Protein AF-A0A920J8W0-F1 (afdb_monomer_lite)

Structure (mmCIF, N/CA/C/O backbone):
data_AF-A0A920J8W0-F1
#
_entry.id   AF-A0A920J8W0-F1
#
loop_
_atom_site.group_PDB
_atom_site.id
_atom_site.type_symbol
_atom_site.label_atom_id
_atom_site.label_alt_id
_atom_site.label_comp_id
_atom_site.label_asym_id
_atom_site.label_entity_id
_atom_site.label_seq_id
_atom_site.pdbx_PDB_ins_code
_atom_site.Cartn_x
_atom_site.Cartn_y
_atom_site.Cartn_z
_atom_site.occupancy
_atom_site.B_iso_or_equiv
_atom_site.auth_seq_id
_atom_site.auth_comp_id
_atom_site.auth_asym_id
_atom_site.auth_atom_id
_atom_site.pdbx_PDB_model_num
ATOM 1 N N . MET A 1 1 ? 2.584 -4.392 -13.081 1.00 68.75 1 MET A N 1
ATOM 2 C CA . MET A 1 1 ? 2.007 -3.636 -14.211 1.00 68.75 1 MET A CA 1
ATOM 3 C C . MET A 1 1 ? 1.462 -2.341 -13.633 1.00 68.75 1 MET A C 1
ATOM 5 O O . MET A 1 1 ? 0.736 -2.423 -12.655 1.00 68.75 1 MET A O 1
ATOM 9 N N . THR A 1 2 ? 1.907 -1.186 -14.129 1.00 87.38 2 THR A N 1
ATOM 10 C CA . THR A 1 2 ? 1.679 0.147 -13.523 1.00 87.38 2 THR A CA 1
ATOM 11 C C . THR A 1 2 ? 1.169 1.150 -14.562 1.00 87.38 2 THR A C 1
ATOM 13 O O . THR A 1 2 ? 1.527 2.323 -14.523 1.00 87.38 2 THR A O 1
ATOM 16 N N . ASP A 1 3 ? 0.421 0.669 -15.555 1.00 92.44 3 ASP A N 1
ATOM 17 C CA . ASP A 1 3 ? -0.140 1.531 -16.595 1.00 92.44 3 ASP A CA 1
ATOM 18 C C . ASP A 1 3 ? -1.238 2.426 -15.982 1.00 92.44 3 ASP A C 1
ATOM 20 O O . ASP A 1 3 ? -2.136 1.891 -15.320 1.00 92.44 3 ASP A O 1
ATOM 24 N N . PRO A 1 4 ? -1.188 3.759 -16.178 1.00 82.38 4 PRO A N 1
ATOM 25 C CA . PRO A 1 4 ? -2.181 4.693 -15.648 1.00 82.38 4 PRO A CA 1
ATOM 26 C C . PRO A 1 4 ? -3.625 4.418 -16.081 1.00 82.38 4 PRO A C 1
ATOM 28 O O . PRO A 1 4 ? -4.544 4.875 -15.412 1.00 82.38 4 PRO A O 1
ATOM 31 N N . LEU A 1 5 ? -3.848 3.694 -17.181 1.00 90.81 5 LEU A N 1
ATOM 32 C CA . LEU A 1 5 ? -5.194 3.387 -17.678 1.00 90.81 5 LEU A CA 1
ATOM 33 C C . LEU A 1 5 ? -5.862 2.204 -16.958 1.00 90.81 5 LEU A C 1
ATOM 35 O O . LEU A 1 5 ? -7.021 1.901 -17.231 1.00 90.81 5 LEU A O 1
ATOM 39 N N . LEU A 1 6 ? -5.142 1.511 -16.070 1.00 90.88 6 LEU A N 1
ATOM 40 C CA . LEU A 1 6 ?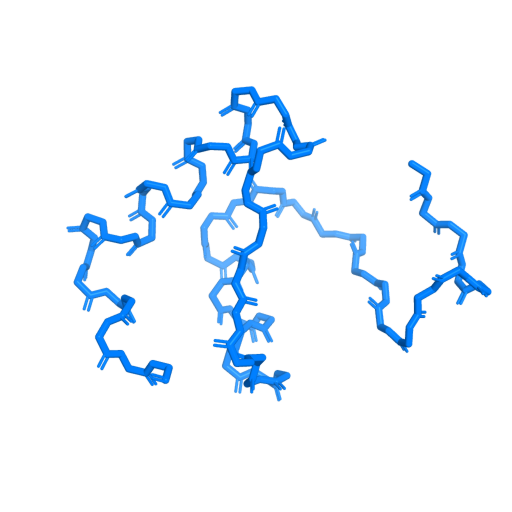 -5.615 0.276 -15.435 1.00 90.88 6 LEU A CA 1
ATOM 41 C C . LEU A 1 6 ? -6.190 0.462 -14.028 1.00 90.88 6 LEU A C 1
ATOM 43 O O . LEU A 1 6 ? -6.829 -0.457 -13.521 1.00 90.88 6 LEU A O 1
ATOM 47 N N . ALA A 1 7 ? -5.939 1.601 -13.386 1.00 93.12 7 ALA A N 1
ATOM 48 C CA . ALA A 1 7 ? -6.419 1.902 -12.042 1.00 93.12 7 ALA A CA 1
ATOM 49 C C . ALA A 1 7 ? -6.706 3.399 -11.905 1.00 93.12 7 ALA A C 1
ATOM 51 O O . ALA A 1 7 ? -5.978 4.214 -12.468 1.00 93.12 7 ALA A O 1
ATOM 52 N N . ASP A 1 8 ? -7.709 3.757 -11.101 1.00 94.31 8 ASP A N 1
ATOM 53 C CA . ASP A 1 8 ? -8.102 5.155 -10.872 1.00 94.31 8 ASP A CA 1
ATOM 54 C C . ASP A 1 8 ? -6.961 6.001 -10.284 1.00 94.31 8 ASP A C 1
ATOM 56 O O . ASP A 1 8 ? -6.806 7.177 -10.613 1.00 94.31 8 ASP A O 1
ATOM 60 N N . ALA A 1 9 ? -6.126 5.388 -9.439 1.00 93.75 9 ALA A N 1
ATOM 61 C CA . ALA A 1 9 ? -4.934 6.006 -8.877 1.00 93.75 9 ALA A CA 1
ATOM 62 C C . ALA A 1 9 ? -3.748 5.029 -8.903 1.00 93.75 9 ALA A C 1
ATOM 64 O O . ALA A 1 9 ? -3.772 3.975 -8.267 1.00 93.75 9 ALA A O 1
ATOM 65 N N . THR A 1 10 ? -2.680 5.406 -9.613 1.00 94.81 10 THR A N 1
ATOM 66 C CA . THR A 1 10 ? -1.426 4.639 -9.687 1.00 94.81 10 THR A CA 1
ATOM 67 C C . THR A 1 10 ? -0.285 5.425 -9.044 1.00 94.81 10 THR A C 1
ATOM 69 O O . THR A 1 10 ? 0.011 6.544 -9.454 1.00 94.81 10 THR A O 1
ATOM 72 N N . TYR A 1 11 ? 0.385 4.821 -8.059 1.00 93.88 11 TYR A N 1
ATOM 73 C CA . TYR A 1 11 ? 1.517 5.416 -7.344 1.00 93.88 11 TYR A CA 1
ATOM 74 C C . TYR A 1 11 ? 2.817 4.681 -7.672 1.00 93.88 11 TYR A C 1
ATOM 76 O O . TYR A 1 11 ? 2.935 3.481 -7.424 1.00 93.88 11 TYR A O 1
ATOM 84 N N . ILE A 1 12 ? 3.803 5.409 -8.200 1.00 94.69 12 ILE A N 1
ATOM 85 C CA . ILE A 1 12 ? 5.166 4.908 -8.419 1.00 94.69 12 ILE A CA 1
ATOM 86 C C . ILE A 1 12 ? 6.058 5.517 -7.336 1.00 94.69 12 ILE A C 1
ATOM 88 O O . ILE A 1 12 ? 6.711 6.534 -7.537 1.00 94.69 12 ILE A O 1
ATOM 92 N N . GLU A 1 13 ? 6.027 4.896 -6.162 1.00 92.69 13 GLU A N 1
ATOM 93 C CA . GLU A 1 13 ? 6.735 5.319 -4.951 1.00 92.69 13 GLU A CA 1
ATOM 94 C C . GLU A 1 13 ? 7.530 4.134 -4.375 1.00 92.69 13 GLU A C 1
ATOM 96 O O . GLU A 1 13 ? 7.203 2.975 -4.662 1.00 92.69 13 GLU A O 1
ATOM 101 N N . PRO A 1 14 ? 8.548 4.367 -3.525 1.00 92.62 14 PRO A N 1
ATOM 102 C CA . PRO A 1 14 ? 9.194 3.288 -2.787 1.00 92.62 14 PRO A CA 1
ATOM 103 C C . PRO A 1 14 ? 8.167 2.492 -1.974 1.00 92.62 14 PRO A C 1
ATOM 105 O O . PRO A 1 14 ? 7.351 3.081 -1.260 1.00 92.62 14 PRO A O 1
ATOM 108 N N . ILE A 1 15 ? 8.236 1.156 -2.038 1.00 90.06 15 ILE A N 1
ATOM 109 C CA . ILE A 1 15 ? 7.315 0.244 -1.335 1.00 90.06 15 ILE A CA 1
ATOM 110 C C . ILE A 1 15 ? 7.723 0.133 0.145 1.00 90.06 15 ILE A C 1
ATOM 112 O O . ILE A 1 15 ? 8.090 -0.926 0.651 1.00 90.06 15 ILE A O 1
ATOM 116 N N . HIS A 1 16 ? 7.683 1.270 0.834 1.00 90.81 16 HIS A N 1
ATOM 117 C CA . HIS A 1 16 ? 7.874 1.409 2.271 1.00 90.81 16 HIS A CA 1
ATOM 118 C C . HIS A 1 16 ? 6.537 1.715 2.943 1.00 90.81 16 HIS A C 1
ATOM 120 O O . HIS A 1 16 ? 5.649 2.336 2.351 1.00 90.81 16 HIS A O 1
ATOM 126 N N . TRP A 1 17 ? 6.389 1.302 4.202 1.00 88.25 17 TRP A N 1
ATOM 127 C CA . TRP A 1 17 ? 5.131 1.484 4.925 1.00 88.25 17 TRP A CA 1
ATOM 128 C C . TRP A 1 17 ? 4.784 2.971 5.107 1.00 88.25 17 TRP A C 1
ATOM 130 O O . TRP A 1 17 ? 3.604 3.302 5.148 1.00 88.25 17 TRP A O 1
ATOM 140 N N . GLU A 1 18 ? 5.773 3.871 5.177 1.00 90.75 18 GLU A N 1
ATOM 141 C CA . GLU A 1 18 ? 5.560 5.321 5.254 1.00 90.75 18 GLU A CA 1
ATOM 142 C C . GLU A 1 18 ? 4.907 5.873 3.982 1.00 90.75 18 GLU A C 1
ATOM 144 O O . GLU A 1 18 ? 3.987 6.686 4.066 1.00 90.75 18 GLU A O 1
ATOM 149 N N . SER A 1 19 ? 5.370 5.433 2.808 1.00 93.38 19 SER A N 1
ATOM 150 C CA . SER A 1 19 ? 4.805 5.839 1.517 1.00 93.38 19 SER A CA 1
ATOM 151 C C . SER A 1 19 ? 3.371 5.339 1.389 1.00 93.38 19 SER A C 1
ATOM 153 O O . SER A 1 19 ? 2.464 6.110 1.085 1.00 93.38 19 SER A O 1
ATOM 155 N N . VAL A 1 20 ? 3.150 4.063 1.716 1.00 91.50 20 VAL A N 1
ATOM 156 C CA . VAL A 1 20 ? 1.817 3.450 1.694 1.00 91.50 20 VAL A CA 1
ATOM 157 C C . VAL A 1 20 ? 0.878 4.129 2.696 1.00 91.50 20 VAL A C 1
ATOM 159 O O . VAL A 1 20 ? -0.272 4.388 2.362 1.00 91.50 20 VAL A O 1
ATOM 162 N N . ALA A 1 21 ? 1.357 4.498 3.888 1.00 90.31 21 ALA A N 1
ATOM 163 C CA . ALA A 1 21 ? 0.554 5.214 4.879 1.00 90.31 21 ALA A CA 1
ATOM 164 C C . ALA A 1 21 ? 0.082 6.582 4.366 1.00 90.31 21 ALA A C 1
ATOM 166 O O . ALA A 1 21 ? -1.091 6.905 4.525 1.00 90.31 21 ALA A O 1
ATOM 167 N N . LYS A 1 22 ? 0.955 7.352 3.702 1.00 92.19 22 LYS A N 1
ATOM 168 C CA . LYS A 1 22 ? 0.573 8.636 3.087 1.00 92.19 22 LYS A CA 1
ATOM 169 C C . LYS A 1 22 ? -0.480 8.457 1.993 1.00 92.19 22 LYS A C 1
ATOM 171 O O . LYS A 1 22 ? -1.394 9.270 1.890 1.00 92.19 22 LYS A O 1
ATOM 176 N N . ILE A 1 23 ? -0.364 7.394 1.195 1.00 93.44 23 ILE A N 1
ATOM 177 C CA . ILE A 1 23 ? -1.342 7.070 0.148 1.00 93.44 23 ILE A CA 1
ATOM 178 C C . ILE A 1 23 ? -2.689 6.695 0.777 1.00 93.44 23 ILE A C 1
ATOM 180 O O . ILE A 1 23 ? -3.711 7.230 0.366 1.00 93.44 23 ILE A O 1
ATOM 184 N N . ILE A 1 24 ? -2.703 5.850 1.812 1.00 91.06 24 ILE A N 1
ATOM 185 C CA . ILE A 1 24 ? -3.932 5.476 2.533 1.00 91.06 24 ILE A CA 1
ATOM 186 C C . ILE A 1 24 ? -4.581 6.699 3.193 1.00 91.06 24 ILE A C 1
ATOM 188 O O . ILE A 1 24 ? -5.797 6.836 3.144 1.00 91.06 24 ILE A O 1
ATOM 192 N N . GLU A 1 25 ? -3.802 7.604 3.791 1.00 90.94 25 GLU A N 1
ATOM 193 C CA . GLU A 1 25 ? -4.335 8.835 4.395 1.00 90.94 25 GLU A CA 1
ATOM 194 C C . GLU A 1 25 ? -4.966 9.770 3.355 1.00 90.94 25 GLU A C 1
ATOM 196 O O . GLU A 1 25 ? -5.985 10.401 3.642 1.00 90.94 25 GLU A O 1
ATOM 201 N N . LYS A 1 26 ? -4.384 9.838 2.153 1.00 93.88 26 LYS A N 1
ATOM 202 C CA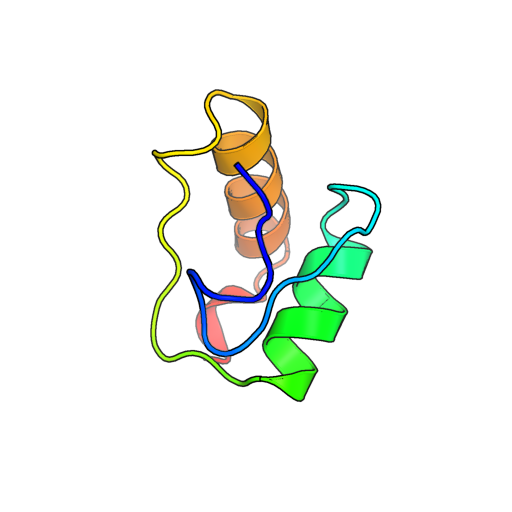 . LYS A 1 26 ? -4.898 10.645 1.043 1.00 93.88 26 LYS A CA 1
ATOM 203 C C . LYS A 1 26 ? -6.144 10.028 0.402 1.00 93.88 26 LYS A C 1
ATOM 205 O O . LYS A 1 26 ? -7.133 10.727 0.218 1.00 93.88 26 LYS A O 1
ATOM 210 N N . GLU A 1 27 ? -6.077 8.749 0.048 1.00 95.25 27 GLU A N 1
ATOM 211 C CA . GLU A 1 27 ? -7.100 8.068 -0.759 1.00 95.25 27 GLU A CA 1
ATOM 212 C C . GLU A 1 27 ? -8.215 7.448 0.090 1.00 95.25 27 GLU A C 1
ATOM 214 O O . GLU A 1 27 ? -9.306 7.209 -0.413 1.00 95.25 27 GLU A O 1
ATOM 219 N N . ARG A 1 28 ? -7.954 7.196 1.380 1.00 91.31 28 ARG A N 1
ATOM 220 C CA . ARG A 1 28 ? -8.883 6.577 2.342 1.00 91.31 28 ARG A CA 1
ATOM 221 C C . ARG A 1 28 ? -9.631 5.358 1.766 1.00 91.31 28 ARG A C 1
ATOM 223 O O . ARG A 1 28 ? -10.858 5.342 1.798 1.00 91.31 28 ARG A O 1
ATOM 230 N N . PRO A 1 29 ? -8.915 4.348 1.236 1.00 91.31 29 PRO A N 1
ATOM 231 C CA . PRO A 1 29 ? -9.548 3.175 0.644 1.00 91.31 29 PRO A CA 1
ATOM 232 C C . PRO A 1 29 ? -10.248 2.334 1.713 1.00 91.31 29 PRO A C 1
ATOM 234 O O . PRO A 1 29 ? -9.713 2.177 2.802 1.00 91.31 29 PRO A O 1
ATOM 237 N N . ASP A 1 30 ? -11.371 1.699 1.388 1.00 90.25 30 ASP A N 1
ATOM 238 C CA . ASP A 1 30 ? -12.093 0.847 2.349 1.00 90.25 30 ASP A CA 1
ATOM 239 C C . ASP A 1 30 ? -11.352 -0.460 2.686 1.00 90.25 30 AS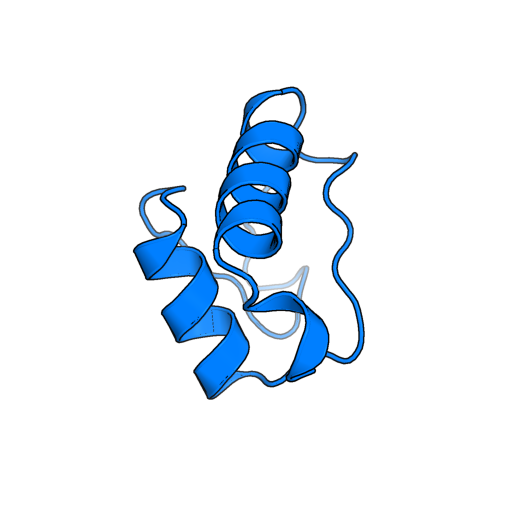P A C 1
ATOM 241 O O . ASP A 1 30 ? -11.571 -1.071 3.732 1.00 90.25 30 ASP A O 1
ATOM 245 N N . ALA A 1 31 ? -10.484 -0.928 1.785 1.00 89.75 31 ALA A N 1
ATOM 246 C CA . ALA A 1 31 ? -9.801 -2.207 1.924 1.00 89.75 31 ALA A CA 1
ATOM 247 C C . ALA A 1 31 ? -8.397 -2.202 1.305 1.00 89.75 31 ALA A C 1
ATOM 249 O O . ALA A 1 31 ? -8.078 -1.421 0.411 1.00 89.75 31 ALA A O 1
ATOM 250 N N . LEU A 1 32 ? -7.566 -3.143 1.763 1.00 90.12 32 LEU A N 1
ATOM 251 C CA . LEU A 1 32 ? -6.231 -3.413 1.229 1.00 90.12 32 LEU A CA 1
ATOM 252 C C . LEU A 1 32 ? -6.142 -4.865 0.745 1.00 90.12 32 LEU A C 1
ATOM 254 O O . LEU A 1 32 ? -6.584 -5.777 1.443 1.00 90.12 32 LEU A O 1
ATOM 258 N N . LEU A 1 33 ? -5.506 -5.090 -0.409 1.00 93.31 33 LEU A N 1
ATOM 259 C CA . LEU A 1 33 ? -5.263 -6.421 -0.980 1.00 93.31 33 LEU A CA 1
ATOM 260 C C . LEU A 1 33 ? -3.751 -6.730 -1.027 1.00 93.31 33 LEU A C 1
ATOM 262 O O . LEU A 1 33 ? -3.096 -6.478 -2.040 1.00 93.31 33 LEU A O 1
ATOM 266 N N . PRO A 1 34 ? -3.159 -7.271 0.055 1.00 91.94 34 PRO A N 1
ATOM 267 C CA . PRO A 1 34 ? -1.704 -7.410 0.166 1.00 91.94 34 PRO A CA 1
ATOM 268 C C . PRO A 1 34 ? -1.124 -8.669 -0.504 1.00 91.94 34 PRO A C 1
ATOM 270 O O . PRO A 1 34 ? 0.094 -8.828 -0.554 1.00 91.94 34 PRO A O 1
ATOM 273 N N . THR A 1 35 ? -1.960 -9.576 -1.013 1.00 92.88 35 THR A N 1
ATOM 274 C CA . THR A 1 35 ? -1.547 -10.895 -1.533 1.00 92.88 35 THR A CA 1
ATOM 275 C C . THR A 1 35 ? -0.985 -10.858 -2.955 1.00 92.88 35 THR A C 1
ATOM 277 O O . THR A 1 35 ? -0.298 -11.790 -3.365 1.00 92.88 35 THR A O 1
ATOM 280 N N . MET A 1 36 ? -1.223 -9.777 -3.701 1.00 91.00 36 MET A N 1
ATOM 281 C CA . MET A 1 36 ? -0.811 -9.650 -5.107 1.00 91.00 36 MET A CA 1
ATOM 282 C C . MET A 1 36 ? 0.617 -9.103 -5.279 1.00 91.00 36 MET A C 1
ATOM 284 O O . MET A 1 36 ? 1.144 -9.087 -6.388 1.00 91.00 36 MET A O 1
ATOM 288 N N . GLY A 1 37 ? 1.256 -8.656 -4.192 1.00 89.31 37 GLY A N 1
ATOM 289 C CA . GLY A 1 37 ? 2.607 -8.076 -4.189 1.00 89.31 37 GLY A CA 1
ATOM 290 C C . GLY A 1 37 ? 3.709 -9.027 -3.708 1.00 89.31 37 GLY A C 1
ATOM 291 O O . GLY A 1 37 ? 4.793 -8.564 -3.346 1.00 89.31 37 GLY A O 1
ATOM 292 N N . GLY A 1 38 ? 3.425 -10.331 -3.620 1.00 93.81 38 GLY A N 1
ATOM 293 C CA . GLY A 1 38 ? 4.333 -11.320 -3.032 1.00 93.81 38 GLY A CA 1
ATOM 294 C C . GLY A 1 38 ? 4.703 -10.992 -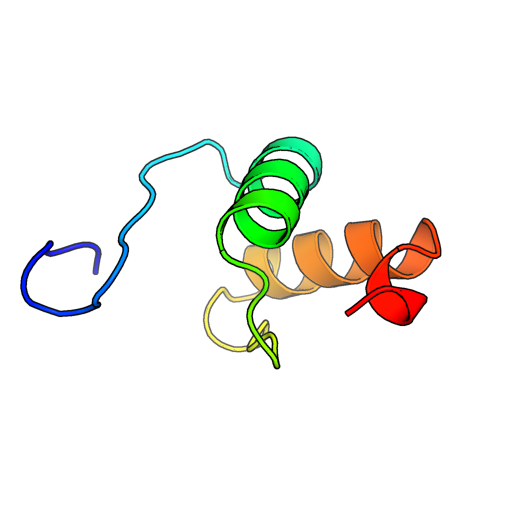1.580 1.00 93.81 38 GLY A C 1
ATOM 295 O O . GLY A 1 38 ? 3.931 -10.374 -0.844 1.00 93.81 38 GLY A O 1
ATOM 296 N N . GLN A 1 39 ? 5.914 -11.377 -1.166 1.00 95.06 39 GLN A N 1
ATOM 297 C CA . GLN A 1 39 ? 6.380 -11.132 0.203 1.00 95.06 39 GLN A CA 1
ATOM 298 C C . GLN A 1 39 ? 6.535 -9.637 0.514 1.00 95.06 39 GLN A C 1
ATOM 300 O O . GLN A 1 39 ? 6.303 -9.229 1.648 1.00 95.06 39 GLN A O 1
ATOM 305 N N . THR A 1 40 ? 6.878 -8.808 -0.476 1.00 92.75 40 THR A N 1
ATOM 306 C CA . THR A 1 40 ? 6.990 -7.354 -0.297 1.00 92.75 40 THR A CA 1
ATOM 307 C C . THR A 1 40 ? 5.637 -6.739 0.058 1.00 92.75 40 THR A C 1
ATOM 309 O O . THR A 1 40 ? 5.547 -5.990 1.028 1.00 92.75 40 THR A O 1
ATOM 312 N N . GLY A 1 41 ? 4.570 -7.096 -0.667 1.00 91.19 41 GLY A N 1
ATOM 313 C CA . GLY A 1 41 ? 3.212 -6.625 -0.3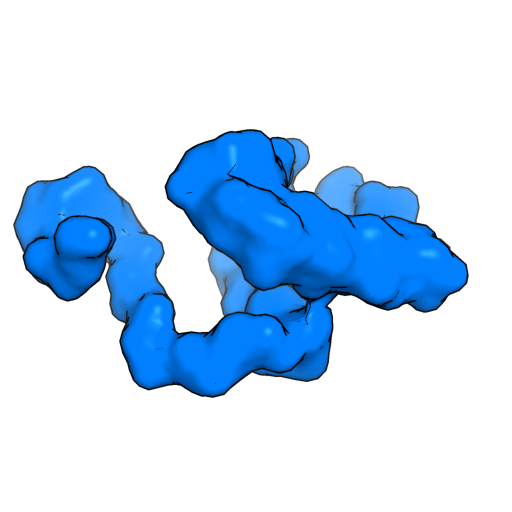68 1.00 91.19 41 GLY A CA 1
ATOM 314 C C . GLY A 1 41 ? 2.726 -7.074 1.012 1.00 91.19 41 GLY A C 1
ATOM 315 O O . GLY A 1 41 ? 2.236 -6.257 1.797 1.00 91.19 41 GLY A O 1
ATOM 316 N N . LEU A 1 42 ? 2.941 -8.351 1.340 1.00 93.06 42 LEU A N 1
ATOM 317 C CA . LEU A 1 42 ? 2.594 -8.917 2.644 1.00 93.06 42 LEU A CA 1
ATOM 318 C C . LEU A 1 42 ? 3.349 -8.227 3.783 1.00 93.06 42 LEU A C 1
ATOM 320 O O . LEU A 1 42 ? 2.720 -7.733 4.716 1.00 93.06 42 LEU A O 1
ATOM 324 N N . ASN A 1 43 ? 4.678 -8.140 3.700 1.00 91.62 43 ASN A N 1
ATOM 325 C CA . ASN A 1 43 ? 5.496 -7.532 4.747 1.00 91.62 43 ASN A CA 1
ATOM 326 C C . ASN A 1 43 ? 5.106 -6.074 4.979 1.00 91.62 43 ASN A C 1
ATOM 328 O O . ASN A 1 43 ? 4.918 -5.677 6.126 1.00 91.62 43 ASN A O 1
ATOM 332 N N . THR A 1 44 ? 4.932 -5.282 3.920 1.00 90.56 44 THR A N 1
ATOM 333 C CA . THR A 1 44 ? 4.562 -3.867 4.054 1.00 90.56 44 THR A CA 1
ATOM 334 C C . THR A 1 44 ? 3.206 -3.697 4.738 1.00 90.56 44 THR A C 1
ATOM 336 O O . THR A 1 44 ? 3.079 -2.867 5.643 1.00 90.56 44 THR A O 1
ATOM 339 N N . ALA A 1 45 ? 2.219 -4.529 4.394 1.00 88.31 45 ALA A N 1
ATOM 340 C CA . ALA A 1 45 ? 0.926 -4.533 5.074 1.00 88.31 45 ALA A CA 1
ATOM 341 C C . ALA A 1 45 ? 1.049 -4.951 6.550 1.00 88.31 45 ALA A C 1
ATOM 343 O O . ALA A 1 45 ? 0.504 -4.280 7.427 1.00 88.31 45 ALA A O 1
ATOM 344 N N . PHE A 1 46 ? 1.822 -5.998 6.855 1.00 87.38 46 PHE A N 1
ATOM 345 C CA . PHE A 1 46 ? 2.068 -6.443 8.231 1.00 87.38 46 PHE A CA 1
ATOM 346 C C . PHE A 1 46 ? 2.804 -5.393 9.072 1.00 87.38 46 PHE A C 1
ATOM 348 O O . PHE A 1 46 ? 2.425 -5.161 10.220 1.00 87.38 46 PHE A O 1
ATOM 355 N N . HIS A 1 47 ? 3.810 -4.716 8.517 1.00 85.62 47 HIS A N 1
ATOM 356 C CA . HIS A 1 47 ? 4.513 -3.622 9.193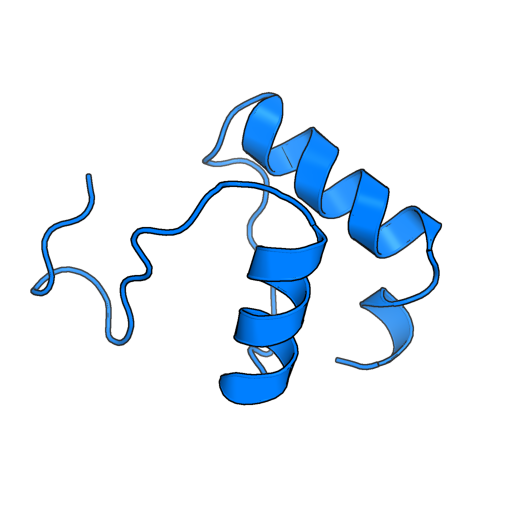 1.00 85.62 47 HIS A CA 1
ATOM 357 C C . HIS A 1 47 ? 3.571 -2.465 9.527 1.00 85.62 47 HIS A C 1
ATOM 359 O O . HIS A 1 47 ? 3.678 -1.866 10.599 1.00 85.62 47 HIS A O 1
ATOM 365 N N . TRP A 1 48 ? 2.630 -2.168 8.635 1.00 79.56 48 TRP A N 1
ATOM 366 C CA . TRP A 1 48 ? 1.633 -1.132 8.861 1.00 79.56 48 TRP A CA 1
ATOM 367 C C . TRP A 1 48 ? 0.591 -1.541 9.923 1.00 79.56 48 TRP A C 1
ATOM 369 O O . TRP A 1 48 ? 0.313 -0.768 10.847 1.00 79.56 48 TRP A O 1
ATOM 379 N N . VAL A 1 49 ? 0.090 -2.782 9.876 1.00 81.00 49 VAL A N 1
ATOM 380 C CA . VAL A 1 49 ? -0.825 -3.357 10.886 1.00 81.00 49 VAL A CA 1
ATOM 381 C C . VAL A 1 49 ? -0.177 -3.431 12.265 1.00 81.00 49 VAL A C 1
ATOM 383 O O . VAL A 1 49 ? -0.785 -3.006 13.248 1.00 81.00 49 VAL A O 1
ATOM 386 N N . GLY A 1 50 ? 1.061 -3.925 12.349 1.00 74.38 50 GLY A N 1
ATOM 387 C CA . GLY A 1 50 ? 1.806 -4.080 13.602 1.00 74.38 50 GLY A CA 1
ATOM 388 C C . GLY A 1 50 ? 2.050 -2.757 14.333 1.00 74.38 50 GLY A C 1
ATOM 389 O O . GLY A 1 50 ? 2.188 -2.742 15.552 1.00 74.38 50 GLY A O 1
ATOM 390 N N . LYS A 1 51 ? 2.012 -1.627 13.615 1.00 75.00 51 LYS A N 1
ATOM 391 C CA . LYS A 1 51 ? 2.055 -0.271 14.190 1.00 75.00 51 LYS A CA 1
ATOM 392 C C . LYS A 1 51 ? 0.684 0.251 14.655 1.00 75.00 51 LYS A C 1
ATOM 394 O O . LYS A 1 51 ? 0.561 1.426 14.997 1.00 75.00 51 LYS A O 1
ATOM 399 N N . GLY A 1 52 ? -0.352 -0.594 14.659 1.00 65.62 52 GLY A N 1
ATOM 400 C CA . GLY A 1 52 ? -1.703 -0.275 15.134 1.00 65.62 52 GLY A CA 1
ATOM 401 C C . GLY A 1 52 ? -2.519 0.623 14.198 1.00 65.62 52 GLY A C 1
ATOM 402 O O . GLY A 1 52 ? -3.535 1.174 14.618 1.00 65.62 52 GLY A O 1
ATOM 403 N N . LYS A 1 53 ? -2.085 0.805 12.943 1.00 64.94 53 LYS A N 1
ATOM 404 C CA . LYS A 1 53 ? -2.667 1.790 12.013 1.00 64.94 53 LYS A CA 1
ATOM 405 C C . LYS A 1 53 ? -3.896 1.289 11.247 1.00 64.94 53 LYS A C 1
ATOM 407 O O . LYS A 1 53 ? -4.696 2.111 10.821 1.00 64.94 53 LYS A O 1
ATOM 412 N N . LEU A 1 54 ? -4.107 -0.028 11.172 1.00 60.94 54 LEU A N 1
ATOM 413 C CA . LEU A 1 54 ? -5.239 -0.625 10.447 1.00 60.94 54 LEU A CA 1
ATOM 414 C C . LEU A 1 54 ? -6.598 -0.450 11.160 1.00 60.94 54 LEU A C 1
ATOM 416 O O . LEU A 1 54 ? -7.634 -0.610 10.539 1.00 60.94 54 LEU A O 1
ATOM 420 N N . LYS A 1 55 ? -6.629 -0.037 12.437 1.00 57.41 55 LYS A N 1
ATOM 421 C CA . LYS A 1 55 ? -7.882 0.286 13.159 1.00 57.41 55 LYS A CA 1
ATOM 422 C C . LYS A 1 55 ? -8.519 1.632 12.757 1.00 57.41 55 LYS A C 1
ATOM 424 O O . LYS A 1 55 ? -9.516 2.015 13.358 1.00 57.41 55 LYS A O 1
ATOM 429 N N . LYS A 1 56 ? -7.904 2.387 11.838 1.00 49.41 56 LYS A N 1
ATOM 430 C CA . LYS A 1 56 ? -8.300 3.761 11.472 1.00 49.41 56 LYS A CA 1
ATOM 431 C C . LYS A 1 56 ? -8.871 3.912 10.056 1.00 49.41 56 LYS A C 1
ATOM 433 O O . LYS A 1 56 ? -9.108 5.051 9.657 1.00 49.41 56 LYS A O 1
ATOM 438 N N . ILE A 1 57 ? -9.044 2.814 9.325 1.00 55.06 57 ILE A N 1
ATOM 439 C CA . ILE A 1 57 ? -9.718 2.816 8.020 1.00 55.06 57 ILE A CA 1
ATOM 440 C C . ILE A 1 57 ? -11.208 2.601 8.228 1.00 55.06 57 ILE A C 1
ATOM 442 O O . ILE A 1 57 ? -11.534 1.712 9.049 1.00 55.06 57 ILE A O 1
#

Radius of gyration: 11.34 Å; chains: 1; bounding box: 21×22×33 Å

Secondary structure (DSSP, 8-state):
---TTSSSS---S---HHHHHHHHHHH--S---GGGGHHHHHHHHHHHHHTTGGGG-

Sequence (57 aa):
MTDPLLADATYIEPIHWESVAKIIEKERPDALLPTMGGQTGLNTAFHWVGKGKLKKI

Foldseek 3Di:
DFDCVPDVDGDPDPLALVVVVVVCVVVVDPDDDQVVVPPSSVVSVVVCVVVVNVVPD

pLDDT: mean 86.63, std 10.96, range [49.41, 95.25]